Protein AF-A0A2S2C3V7-F1 (afdb_monomer_lite)

Foldseek 3Di:
DDDPDPDDDPVPPPQQDPVRDGPDPPDPDPPPDPVPVDDDDDDDDCPVVVVVVVVVVVVVVVVVVVVVVVVVVVVD

pLDDT: mean 75.75, std 19.04, range [36.22, 98.81]

Radius of gyration: 33.68 Å; chains: 1; bounding box: 44×37×89 Å

Secondary structure (DSSP, 8-state):
-----SSPPGGG-TT--TTS---BTBPPS----STT--PPPPPPPSHHHHHHHHHHHHHHHHHHHHHHHHHHHHH-

Organism: NCBI:txid1990687

InterPro domains:
  IPR045512 Protein of unknown function DUF6480 [PF20088] (1-74)

Sequence (76 aa):
MSTQNPGPDPDDAPALEEGGGVPAGDTPPDAGQTSGLSHPQPMPGRSLPVLTFVLVGLLILGIAAFFVARVFALFD

Structure (mmCIF, N/CA/C/O backbone):
data_AF-A0A2S2C3V7-F1
#
_entry.id   AF-A0A2S2C3V7-F1
#
loop_
_atom_site.group_PDB
_atom_site.id
_atom_site.type_symbol
_atom_site.label_atom_id
_atom_site.label_alt_id
_atom_site.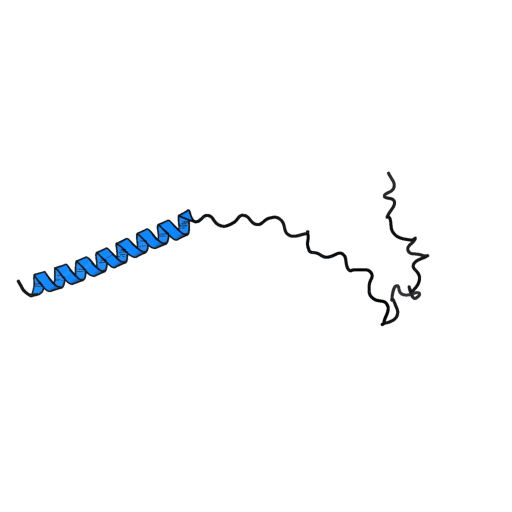label_comp_id
_atom_site.label_asym_id
_atom_site.label_entity_id
_atom_site.label_seq_id
_atom_site.pdbx_PDB_ins_code
_atom_site.Cartn_x
_atom_site.Cartn_y
_atom_site.Cartn_z
_atom_site.occupancy
_atom_site.B_iso_or_equiv
_atom_site.auth_seq_id
_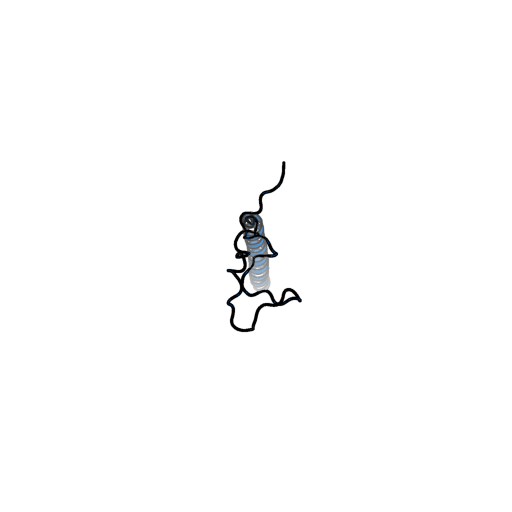atom_site.auth_comp_id
_atom_site.auth_asym_id
_atom_site.auth_atom_id
_atom_site.pdbx_PDB_model_num
ATOM 1 N N . MET A 1 1 ? -22.135 7.035 53.292 1.00 36.22 1 MET A N 1
ATOM 2 C CA . MET A 1 1 ? -22.955 6.259 52.339 1.00 36.22 1 MET A CA 1
ATOM 3 C C . MET A 1 1 ? -22.395 4.853 52.328 1.00 36.22 1 MET A C 1
ATOM 5 O O . MET A 1 1 ? -21.281 4.684 51.857 1.00 36.22 1 MET A O 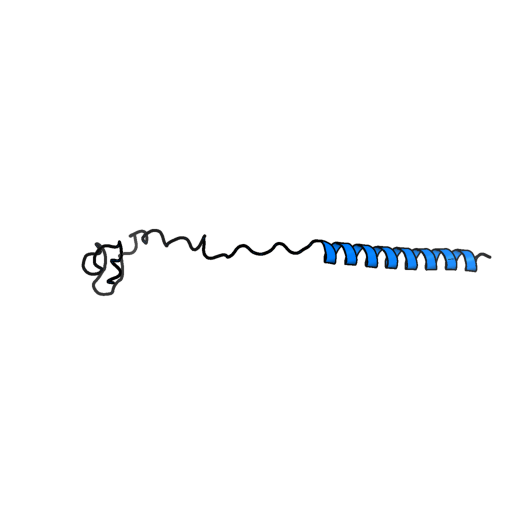1
ATOM 9 N N . SER A 1 2 ? -23.091 3.890 52.933 1.00 44.16 2 SER A N 1
ATOM 10 C CA . SER A 1 2 ? -22.662 2.489 52.907 1.00 44.16 2 SER A CA 1
ATOM 11 C C . SER A 1 2 ? -23.108 1.874 51.586 1.00 44.16 2 SER A C 1
ATOM 13 O O . SER A 1 2 ? -24.293 1.898 51.259 1.00 44.16 2 SER A O 1
ATOM 15 N N . THR A 1 3 ? -22.149 1.387 50.806 1.00 48.81 3 THR A N 1
ATOM 16 C CA . THR A 1 3 ? -22.363 0.602 49.590 1.00 48.81 3 THR A CA 1
ATOM 17 C C . THR A 1 3 ? -23.020 -0.717 49.976 1.00 48.81 3 THR A C 1
ATOM 19 O O . THR A 1 3 ? -22.343 -1.644 50.415 1.00 48.81 3 THR A O 1
ATOM 22 N N . GLN A 1 4 ? -24.344 -0.787 49.874 1.00 55.25 4 GLN A N 1
ATOM 23 C CA . GLN A 1 4 ? -25.073 -2.031 50.077 1.00 55.25 4 GLN A CA 1
ATOM 24 C C . GLN A 1 4 ? -24.813 -2.905 48.844 1.00 55.25 4 GLN A C 1
ATOM 26 O O . GLN A 1 4 ? -25.347 -2.653 47.764 1.00 55.25 4 GLN A O 1
ATOM 31 N N . ASN A 1 5 ? -23.877 -3.844 48.985 1.00 54.34 5 ASN A N 1
ATOM 32 C CA . ASN A 1 5 ? -23.577 -4.851 47.976 1.00 54.34 5 ASN A CA 1
ATOM 33 C C . ASN A 1 5 ? -24.848 -5.704 47.771 1.00 54.34 5 ASN A C 1
ATOM 35 O O . ASN A 1 5 ? -25.373 -6.189 48.769 1.00 54.34 5 ASN A O 1
ATOM 39 N N . PRO A 1 6 ? -25.375 -5.889 46.546 1.00 59.66 6 PRO A N 1
ATOM 40 C CA . PRO A 1 6 ? -26.612 -6.651 46.322 1.00 59.66 6 PRO A CA 1
ATOM 41 C C . PRO A 1 6 ? -26.489 -8.168 46.550 1.00 59.66 6 PRO A C 1
ATOM 43 O O . PRO A 1 6 ? -27.447 -8.895 46.302 1.00 59.66 6 PRO A O 1
ATOM 46 N N . GLY A 1 7 ? -25.309 -8.655 46.939 1.00 56.34 7 GLY A N 1
ATOM 47 C CA . GLY A 1 7 ? -25.065 -10.067 47.218 1.00 56.34 7 GLY A CA 1
ATOM 48 C C . GLY A 1 7 ? -25.530 -10.486 48.618 1.00 56.34 7 GLY A C 1
ATOM 49 O O . GLY A 1 7 ? -25.680 -9.624 49.487 1.00 56.34 7 GLY A O 1
ATOM 50 N N . PRO A 1 8 ? -25.755 -11.793 48.849 1.00 58.31 8 PRO A N 1
ATOM 51 C CA . PRO A 1 8 ? -25.931 -12.325 50.200 1.00 58.31 8 PRO A CA 1
ATOM 52 C C . PRO A 1 8 ? -24.720 -11.964 51.074 1.00 58.31 8 PRO A C 1
ATOM 54 O O . PRO A 1 8 ? -23.625 -11.736 50.549 1.00 58.31 8 PRO A O 1
ATOM 57 N N . ASP A 1 9 ? -24.923 -11.889 52.392 1.00 58.56 9 ASP A N 1
ATOM 58 C CA . ASP A 1 9 ? -23.831 -11.703 53.352 1.00 58.56 9 ASP A CA 1
ATOM 59 C C . ASP A 1 9 ? -22.754 -12.773 53.065 1.00 58.56 9 ASP A C 1
ATOM 61 O O . ASP A 1 9 ? -23.124 -13.934 52.867 1.00 58.56 9 ASP A O 1
ATOM 65 N N . PRO A 1 10 ? -21.452 -12.442 52.936 1.00 57.34 10 PRO A N 1
ATOM 66 C CA . PRO A 1 10 ? -20.402 -13.434 52.674 1.00 57.34 10 PRO A CA 1
ATOM 67 C C . PRO A 1 10 ? -20.401 -14.600 53.670 1.00 57.34 10 PRO A C 1
ATOM 69 O O . PRO A 1 10 ? -20.014 -15.706 53.298 1.00 57.34 10 PRO A O 1
ATOM 72 N N . ASP A 1 11 ? -20.882 -14.362 54.891 1.00 60.69 11 ASP A N 1
ATOM 73 C CA . ASP A 1 11 ? -21.043 -15.374 55.937 1.00 60.69 11 ASP A CA 1
ATOM 74 C C . ASP A 1 11 ? -22.256 -16.307 55.701 1.00 60.69 11 ASP A C 1
ATOM 76 O O . ASP A 1 11 ? -22.322 -17.394 56.272 1.00 60.69 11 ASP A O 1
ATOM 80 N N . ASP A 1 12 ? -23.190 -15.916 54.828 1.00 55.94 12 ASP A N 1
ATOM 81 C CA . ASP A 1 12 ? -24.430 -16.629 54.487 1.00 55.94 12 ASP A CA 1
ATOM 82 C C . ASP A 1 12 ? -24.408 -17.239 53.071 1.00 55.94 12 ASP A C 1
ATOM 84 O O . ASP A 1 12 ? -25.439 -17.709 52.581 1.00 55.94 12 ASP A O 1
ATOM 88 N N . ALA A 1 13 ? -23.266 -17.238 52.374 1.00 55.62 13 ALA A N 1
ATOM 89 C CA . ALA A 1 13 ? -23.161 -17.842 51.048 1.00 55.62 13 ALA A CA 1
ATOM 90 C C . ALA A 1 13 ? -23.249 -19.383 51.153 1.00 55.62 13 ALA A C 1
ATOM 92 O O . ALA A 1 13 ? -22.311 -20.024 51.642 1.00 55.62 13 ALA A O 1
ATOM 93 N N . PRO A 1 14 ? -24.349 -20.018 50.695 1.00 56.88 14 PRO A N 1
ATOM 94 C CA . PRO A 1 14 ? -24.455 -21.465 50.755 1.00 56.88 14 PRO A CA 1
ATOM 95 C C . PRO A 1 14 ? -23.413 -22.067 49.806 1.00 56.88 14 PRO A C 1
ATOM 97 O O . PRO A 1 14 ? -23.351 -21.677 48.642 1.00 56.88 14 PRO A O 1
ATOM 100 N N . ALA A 1 15 ? -22.635 -23.020 50.329 1.00 55.19 15 ALA A N 1
ATOM 101 C CA . ALA A 1 15 ? -21.544 -23.766 49.683 1.00 55.19 15 ALA A CA 1
ATOM 102 C C . ALA A 1 15 ? -20.100 -23.259 49.876 1.00 55.19 15 ALA A C 1
ATOM 104 O O . ALA A 1 15 ? -19.192 -23.848 49.292 1.00 55.19 15 ALA A O 1
ATOM 105 N N . LEU A 1 16 ? -19.842 -22.259 50.728 1.00 57.56 16 LEU A N 1
ATOM 106 C CA . LEU A 1 16 ? -18.465 -21.922 51.110 1.00 57.56 16 LEU A CA 1
ATOM 107 C C . LEU A 1 16 ? -17.959 -22.837 52.235 1.00 57.56 16 LEU A C 1
ATOM 109 O O . LEU A 1 16 ? -18.477 -22.837 53.350 1.00 57.56 16 LEU A O 1
ATOM 113 N N . GLU A 1 17 ? -16.925 -23.618 51.942 1.00 60.81 17 GLU A N 1
ATOM 114 C CA . GLU A 1 17 ? -16.114 -24.288 52.957 1.00 60.81 17 GLU A CA 1
ATOM 115 C C . GLU A 1 17 ? -15.379 -23.232 53.803 1.00 60.81 17 GLU A C 1
ATOM 117 O O . GLU A 1 17 ? -15.127 -22.119 53.338 1.00 60.81 17 GLU A O 1
ATOM 122 N N . GLU A 1 18 ? -14.943 -23.581 55.019 1.00 60.59 18 GLU A N 1
ATOM 123 C CA . GLU A 1 18 ? -14.246 -22.678 55.964 1.00 60.59 18 GLU A CA 1
ATOM 124 C C . GLU A 1 18 ? -12.903 -22.100 55.429 1.00 60.59 18 GLU A C 1
ATOM 126 O O . GLU A 1 18 ? -12.222 -21.332 56.101 1.00 60.59 18 GLU A O 1
ATOM 131 N N . GLY A 1 19 ? -12.530 -22.424 54.183 1.00 60.59 19 GLY A N 1
ATOM 132 C CA . GLY A 1 19 ? -11.417 -21.843 53.424 1.00 60.59 19 GLY A CA 1
ATOM 133 C C . GLY A 1 19 ? -11.814 -20.969 52.222 1.00 60.59 19 GLY A C 1
ATOM 134 O O . GLY A 1 19 ? -10.937 -20.619 51.432 1.00 60.59 19 GLY A O 1
ATOM 135 N N . GLY A 1 20 ? -13.097 -20.640 52.034 1.00 61.25 20 GLY A N 1
ATOM 136 C CA . GLY A 1 20 ? -13.587 -19.865 50.882 1.00 61.25 20 GLY A CA 1
ATOM 137 C C . GLY A 1 20 ? -13.606 -20.643 49.558 1.00 61.25 20 GLY A C 1
ATOM 138 O O . GLY A 1 20 ? -13.726 -20.045 48.489 1.00 61.25 20 GLY A O 1
ATOM 139 N N . GLY A 1 21 ? -13.454 -21.968 49.625 1.00 58.38 21 GLY A N 1
ATOM 140 C CA . GLY A 1 21 ? -13.607 -22.879 48.494 1.00 58.38 21 GLY A CA 1
ATOM 141 C C . GLY A 1 21 ? -15.057 -23.327 48.337 1.00 58.38 21 GLY A C 1
ATOM 142 O O . GLY A 1 21 ? -15.794 -23.393 49.316 1.00 58.38 21 GLY A O 1
ATOM 143 N N . VAL A 1 22 ? -15.452 -23.644 47.106 1.00 60.38 22 VAL A N 1
ATOM 144 C CA . VAL A 1 22 ? -16.710 -24.340 46.803 1.00 60.38 22 VAL A CA 1
ATOM 145 C C . VAL A 1 22 ? -16.389 -25.768 46.344 1.00 60.38 22 VAL A C 1
ATOM 147 O O . VAL A 1 22 ? -15.368 -25.961 45.668 1.00 60.38 22 VAL A O 1
ATOM 150 N N . PRO A 1 23 ? -17.220 -26.774 46.665 1.00 61.78 23 PRO A N 1
ATOM 151 C CA . PRO A 1 23 ? -17.061 -28.127 46.147 1.00 61.78 23 PRO A CA 1
ATOM 152 C C . PRO A 1 23 ? -16.998 -28.141 44.614 1.00 61.78 23 PRO A C 1
ATOM 154 O O . PRO A 1 23 ? -17.757 -27.458 43.926 1.00 61.78 23 PRO A O 1
ATOM 157 N N . ALA A 1 24 ? -16.102 -28.957 44.053 1.00 60.88 24 ALA A N 1
ATOM 158 C CA . ALA A 1 24 ? -15.990 -29.124 42.607 1.00 60.88 24 ALA A CA 1
ATOM 159 C C . ALA A 1 24 ? -17.304 -29.691 42.031 1.00 60.88 24 ALA A C 1
ATOM 161 O O . ALA A 1 24 ? -17.606 -30.871 42.205 1.00 60.88 24 ALA A O 1
ATOM 162 N N . GLY A 1 25 ? -18.086 -28.848 41.355 1.00 61.41 25 GLY A N 1
ATOM 163 C CA . GLY A 1 25 ? -19.425 -29.189 40.862 1.00 61.41 25 GLY A CA 1
ATOM 164 C C . GLY A 1 25 ? -20.449 -28.072 41.059 1.00 61.41 25 GLY A C 1
ATOM 165 O O . GLY A 1 25 ? -21.408 -28.007 40.290 1.00 61.41 25 GLY A O 1
ATOM 166 N N . ASP A 1 26 ? -20.212 -27.149 41.995 1.00 59.44 26 ASP A N 1
ATOM 167 C CA . ASP A 1 26 ? -20.911 -25.868 41.985 1.00 59.44 26 ASP A CA 1
ATOM 168 C C . ASP A 1 26 ? -20.435 -25.083 40.770 1.00 59.44 26 ASP A C 1
ATOM 170 O O . ASP A 1 26 ? -19.247 -24.801 40.596 1.00 59.44 26 ASP A O 1
ATOM 174 N N . THR A 1 27 ? -21.365 -24.789 39.864 1.00 60.50 27 THR A N 1
ATOM 175 C CA . THR A 1 27 ? -21.065 -23.886 38.756 1.00 60.50 27 THR A CA 1
ATOM 176 C C . THR A 1 27 ? -20.722 -22.547 39.402 1.00 60.50 27 THR A C 1
ATOM 178 O O . THR A 1 27 ? -21.560 -22.039 40.152 1.00 60.50 27 THR A O 1
ATOM 181 N N . PRO A 1 28 ? -19.521 -21.979 39.177 1.00 62.09 28 PRO A N 1
ATOM 182 C CA . PRO A 1 28 ? -19.220 -20.637 39.653 1.00 62.09 28 PRO A CA 1
ATOM 183 C C . PRO A 1 28 ? -20.383 -19.708 39.274 1.00 62.09 28 PRO A C 1
ATOM 185 O O . PRO A 1 28 ? -20.890 -19.847 38.153 1.00 62.09 28 PRO A O 1
ATOM 188 N N . PRO A 1 29 ? -20.844 -18.802 40.162 1.00 63.16 29 PRO A N 1
ATOM 189 C CA . PRO A 1 29 ? -21.848 -17.819 39.776 1.00 63.16 29 PRO A CA 1
ATOM 190 C C . PRO A 1 29 ? -21.333 -17.119 38.526 1.00 63.16 29 PRO A C 1
ATOM 192 O O . PRO A 1 29 ? -20.148 -16.785 38.480 1.00 63.16 29 PRO A O 1
ATOM 195 N N . ASP A 1 30 ? -22.208 -16.998 37.523 1.00 54.84 30 ASP A N 1
ATOM 196 C CA . ASP A 1 30 ? -21.926 -16.509 36.171 1.00 54.84 30 ASP A CA 1
ATOM 197 C C . ASP A 1 30 ? -20.811 -15.462 36.234 1.00 54.84 30 ASP A C 1
ATOM 199 O O . ASP A 1 30 ? -21.023 -14.355 36.739 1.00 54.84 30 ASP A O 1
ATOM 203 N N . ALA A 1 31 ? -19.581 -15.861 35.882 1.00 56.94 31 ALA A N 1
ATOM 204 C CA . ALA A 1 31 ? -18.421 -15.001 36.043 1.00 56.94 31 ALA A CA 1
ATOM 205 C C . ALA A 1 31 ? -18.696 -13.792 35.164 1.00 56.94 31 ALA A C 1
ATOM 207 O O . ALA A 1 31 ? -18.668 -13.926 33.939 1.00 56.94 31 ALA A O 1
ATOM 208 N N . GLY A 1 32 ? -19.060 -12.671 35.805 1.00 55.97 32 GLY A N 1
ATOM 209 C CA . GLY A 1 32 ? -19.580 -11.480 35.154 1.00 55.97 32 GLY A CA 1
ATOM 210 C C . GLY A 1 32 ? -18.770 -11.225 33.901 1.00 55.97 32 GLY A C 1
ATOM 211 O O . GLY A 1 32 ? -17.574 -10.941 33.983 1.00 55.97 32 GLY A O 1
ATOM 212 N N . GLN A 1 33 ? -19.407 -11.470 32.756 1.00 56.69 33 GLN A N 1
ATOM 213 C CA . GLN A 1 33 ? -18.765 -11.445 31.455 1.00 56.69 33 GLN A CA 1
ATOM 214 C C . GLN A 1 33 ? -17.891 -10.192 31.365 1.00 56.69 33 GLN A C 1
ATOM 216 O O . GLN A 1 33 ? -18.366 -9.075 31.553 1.00 56.69 33 GLN A O 1
ATOM 221 N N . THR A 1 34 ? -16.618 -10.349 31.014 1.00 62.59 34 THR A N 1
ATOM 222 C CA . THR A 1 34 ? -15.751 -9.205 30.687 1.00 62.59 34 THR A CA 1
ATOM 223 C C . THR A 1 34 ? -16.139 -8.542 29.356 1.00 62.59 34 THR A C 1
ATOM 225 O O . THR A 1 34 ? -15.530 -7.547 28.954 1.00 62.59 34 THR A O 1
ATOM 228 N N . SER A 1 35 ? -17.180 -9.058 28.685 1.00 59.09 35 SER A N 1
ATOM 229 C CA . SER A 1 35 ? -17.866 -8.429 27.558 1.00 59.09 35 SER A CA 1
ATOM 230 C C . SER A 1 35 ? -18.505 -7.113 28.011 1.00 59.09 35 SER A C 1
ATOM 232 O O . SER A 1 35 ? -19.646 -7.062 28.458 1.00 59.09 35 SER A O 1
ATOM 234 N N . GLY A 1 36 ? -17.720 -6.040 27.940 1.00 55.44 36 GLY A N 1
ATOM 235 C CA . GLY A 1 36 ? -18.114 -4.700 28.378 1.00 55.44 36 GLY A CA 1
ATOM 236 C C . GLY A 1 36 ? -16.945 -3.820 28.824 1.00 55.44 36 GLY A C 1
ATOM 237 O O . GLY A 1 36 ? -17.087 -2.603 28.861 1.00 55.44 36 GLY A O 1
ATOM 238 N N . LEU A 1 37 ? -15.770 -4.401 29.104 1.00 61.84 37 LEU A N 1
ATOM 239 C CA . LEU A 1 37 ? -14.566 -3.633 29.468 1.00 61.84 37 LEU A CA 1
ATOM 240 C C . LEU A 1 37 ? -13.815 -3.060 28.252 1.00 61.84 37 LEU A C 1
ATOM 242 O O . LEU A 1 37 ? -12.891 -2.257 28.397 1.00 61.84 37 LEU A O 1
ATOM 246 N N . SER A 1 38 ? -14.187 -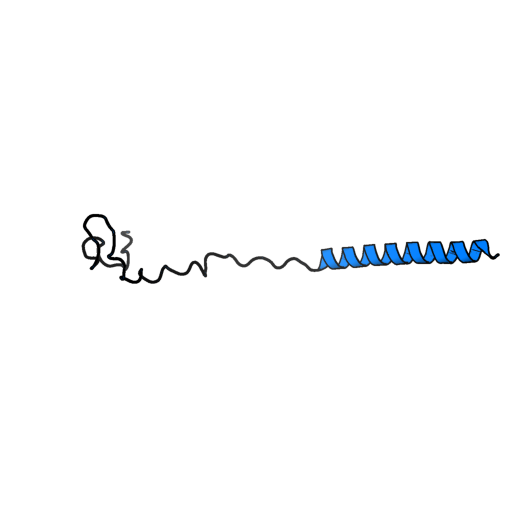3.468 27.039 1.00 71.06 38 SER A N 1
ATOM 247 C CA . SER A 1 38 ? -13.592 -2.961 25.805 1.00 71.06 38 SER A CA 1
ATOM 248 C C . SER A 1 38 ? -14.185 -1.593 25.460 1.00 71.06 38 SER A C 1
ATOM 250 O O . SER A 1 38 ? -15.354 -1.487 25.100 1.00 71.06 38 SER A O 1
ATOM 252 N N . HIS A 1 39 ? -13.375 -0.534 25.531 1.00 72.44 39 HIS A N 1
ATOM 253 C CA . HIS A 1 39 ? -13.760 0.768 24.981 1.00 72.44 39 HIS A CA 1
ATOM 254 C C . HIS A 1 39 ? -13.879 0.673 23.450 1.00 72.44 39 HIS A C 1
ATOM 256 O O . HIS A 1 39 ? -13.025 0.019 22.834 1.00 72.44 39 HIS A O 1
ATOM 262 N N . PRO A 1 40 ? -14.871 1.342 22.820 1.00 77.88 40 PRO A N 1
ATOM 263 C CA . PRO A 1 40 ? -14.971 1.423 21.367 1.00 77.88 40 PRO A CA 1
ATOM 264 C C . PRO A 1 40 ? -13.629 1.840 20.760 1.00 77.88 40 PRO A C 1
ATOM 266 O O . PRO A 1 40 ? -13.122 2.927 21.037 1.00 77.88 40 PRO A O 1
ATOM 269 N N . GLN A 1 41 ? -13.030 0.957 19.960 1.00 80.56 41 GLN A N 1
ATOM 270 C CA . GLN A 1 41 ? -11.782 1.269 19.273 1.00 80.56 41 GLN A CA 1
ATOM 271 C C . GLN A 1 41 ? -12.098 2.159 18.067 1.00 80.56 41 GLN A C 1
ATOM 273 O O . GLN A 1 41 ? -12.969 1.802 17.266 1.00 80.56 41 GLN A O 1
ATOM 278 N N . PRO A 1 42 ? -11.413 3.303 17.899 1.00 84.06 42 PRO A N 1
ATOM 279 C CA . PRO A 1 42 ? -11.568 4.094 16.693 1.00 84.06 42 PRO A CA 1
ATOM 280 C C . PRO A 1 42 ? -11.109 3.262 15.494 1.00 84.06 42 PRO A C 1
ATOM 282 O O . PRO A 1 42 ? -10.005 2.716 15.480 1.00 84.06 42 PRO A O 1
ATOM 285 N N . MET A 1 43 ? -11.961 3.162 14.475 1.00 86.25 43 MET A N 1
ATOM 286 C CA . MET A 1 43 ? -11.566 2.535 13.219 1.00 86.25 43 MET A CA 1
ATOM 287 C C . MET A 1 43 ? -10.452 3.369 12.570 1.00 86.25 43 MET A C 1
ATOM 289 O O . MET A 1 43 ? -10.612 4.587 12.438 1.00 86.25 43 MET A O 1
ATOM 293 N N . PRO A 1 44 ? -9.344 2.748 12.130 1.00 85.19 44 PRO A N 1
ATOM 294 C CA . PRO A 1 44 ? -8.305 3.456 11.401 1.00 85.19 44 PRO A CA 1
ATOM 295 C C . PRO A 1 44 ? -8.881 4.153 10.165 1.00 85.19 44 PRO A C 1
ATOM 297 O O . PRO A 1 44 ? -9.638 3.565 9.388 1.00 85.19 44 PRO A O 1
ATOM 300 N N . GLY A 1 45 ? -8.510 5.418 9.972 1.00 89.88 45 GLY A N 1
ATOM 301 C CA . GLY A 1 45 ? -8.896 6.173 8.785 1.00 89.88 45 GLY A CA 1
ATOM 302 C C . GLY A 1 45 ? -8.341 5.541 7.504 1.00 89.88 45 GLY A C 1
ATOM 303 O O . GLY A 1 45 ? -7.234 5.006 7.479 1.00 89.88 45 GLY A O 1
ATOM 304 N N . ARG A 1 46 ? -9.097 5.637 6.404 1.00 92.19 46 ARG A N 1
ATOM 305 C CA . ARG A 1 46 ? -8.700 5.081 5.094 1.00 92.19 46 ARG A CA 1
ATOM 306 C C . ARG A 1 46 ? -7.740 5.973 4.298 1.00 92.19 46 ARG A C 1
ATOM 308 O O . ARG A 1 46 ? -7.208 5.526 3.289 1.00 92.19 46 ARG A O 1
ATOM 315 N N . SER A 1 47 ? -7.507 7.212 4.732 1.00 92.94 47 SER A N 1
ATOM 316 C CA . SER A 1 47 ? -6.717 8.203 3.988 1.00 92.94 47 SER A CA 1
ATOM 317 C C . SER A 1 47 ? -5.259 7.785 3.797 1.00 92.94 47 SER A C 1
ATOM 319 O O . SER A 1 47 ? -4.752 7.861 2.681 1.00 92.94 47 SER A O 1
ATOM 321 N N . LEU A 1 48 ? -4.604 7.299 4.855 1.00 93.12 48 LEU A N 1
ATOM 322 C CA . LEU A 1 48 ? -3.212 6.848 4.798 1.00 93.12 48 LEU A CA 1
ATOM 323 C C . LEU A 1 48 ? -3.024 5.638 3.865 1.00 93.12 48 LEU A C 1
ATOM 325 O O . LEU A 1 48 ? -2.198 5.738 2.961 1.00 93.12 48 LEU A O 1
ATOM 329 N N . PRO A 1 49 ? -3.798 4.537 3.985 1.00 95.31 49 PRO A N 1
ATOM 330 C CA . PRO A 1 49 ? -3.727 3.431 3.030 1.00 95.31 49 PRO A CA 1
ATOM 331 C C . PRO A 1 49 ? -3.923 3.869 1.576 1.00 95.31 49 PRO A C 1
ATOM 333 O O . PRO A 1 49 ? -3.149 3.476 0.706 1.00 95.31 49 PRO A O 1
ATOM 336 N N . VAL A 1 50 ? -4.929 4.710 1.310 1.00 97.69 50 VAL A N 1
ATOM 337 C CA . VAL A 1 50 ? -5.227 5.196 -0.045 1.00 97.69 50 VAL A CA 1
ATOM 338 C C . VAL A 1 50 ? -4.064 6.015 -0.601 1.00 97.69 50 VAL A C 1
ATOM 340 O O . VAL A 1 50 ? -3.644 5.774 -1.731 1.00 97.69 50 VAL A O 1
ATOM 343 N N . LEU A 1 51 ? -3.501 6.931 0.192 1.00 97.88 51 LEU A N 1
ATOM 344 C CA . LEU A 1 51 ? -2.337 7.720 -0.212 1.00 97.88 51 LEU A CA 1
ATOM 345 C C . LEU A 1 51 ? -1.143 6.820 -0.555 1.00 97.88 51 LEU A C 1
ATOM 347 O O . LEU A 1 51 ? -0.507 7.015 -1.591 1.00 97.88 51 LEU A O 1
ATOM 351 N N . THR A 1 52 ? -0.872 5.808 0.271 1.00 97.88 52 THR A N 1
ATOM 352 C CA . THR A 1 52 ? 0.201 4.839 0.023 1.00 97.88 52 THR A CA 1
ATOM 353 C C . THR A 1 52 ? -0.006 4.106 -1.300 1.00 97.88 52 THR A C 1
ATOM 355 O O . THR A 1 52 ? 0.928 4.017 -2.096 1.00 97.88 52 THR A O 1
ATOM 358 N N . PHE A 1 53 ? -1.222 3.632 -1.587 1.00 98.38 53 PHE A N 1
ATOM 359 C CA . PHE A 1 53 ? -1.513 2.964 -2.859 1.00 98.38 53 PHE A CA 1
ATOM 360 C C . PHE A 1 53 ? -1.340 3.888 -4.067 1.00 98.38 53 PHE A C 1
ATOM 362 O O . PHE A 1 53 ? -0.799 3.454 -5.082 1.00 98.38 53 PHE A O 1
ATOM 369 N N . VAL A 1 54 ? -1.741 5.157 -3.959 1.00 98.50 54 VAL A N 1
ATOM 370 C CA . VAL A 1 54 ? -1.544 6.145 -5.032 1.00 98.50 54 VAL A CA 1
ATOM 371 C C . VAL A 1 54 ? -0.055 6.370 -5.299 1.00 98.50 54 VAL A C 1
ATOM 373 O O . VAL A 1 54 ? 0.371 6.319 -6.452 1.00 98.50 54 VAL A O 1
ATOM 376 N N . LEU A 1 55 ? 0.752 6.567 -4.252 1.00 98.62 55 LEU A N 1
ATOM 377 C CA . LEU A 1 55 ? 2.197 6.781 -4.385 1.00 98.62 55 LEU A CA 1
ATOM 378 C C . LEU A 1 55 ? 2.906 5.568 -4.995 1.00 98.62 55 LEU A C 1
ATOM 380 O O . LEU A 1 55 ? 3.710 5.720 -5.915 1.00 98.62 55 LEU A O 1
ATOM 384 N N . VAL A 1 56 ? 2.578 4.363 -4.523 1.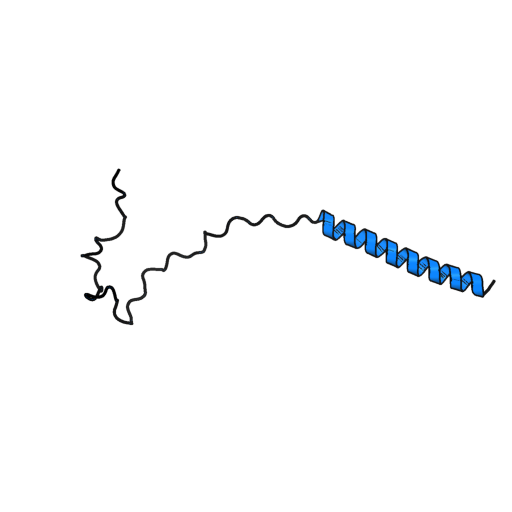00 98.69 56 VAL A N 1
ATOM 385 C CA . VAL A 1 56 ? 3.126 3.114 -5.071 1.00 98.69 56 VAL A CA 1
ATOM 386 C C . VAL A 1 56 ? 2.703 2.929 -6.529 1.00 98.69 56 VAL A C 1
ATOM 388 O O . VAL A 1 56 ? 3.535 2.585 -7.366 1.00 98.69 56 VAL A O 1
ATOM 391 N N . GLY A 1 57 ? 1.441 3.212 -6.862 1.00 98.69 57 G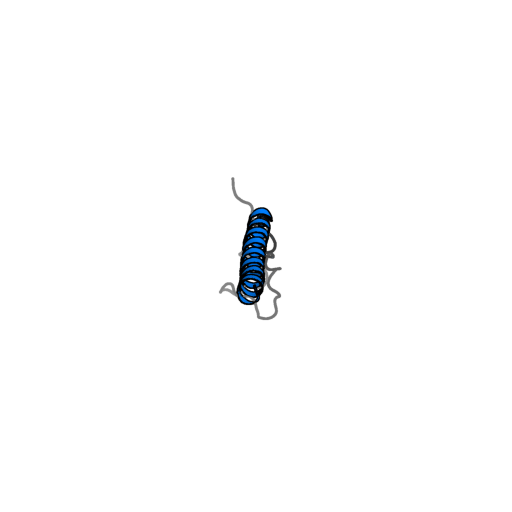LY A N 1
ATOM 392 C CA . GLY A 1 57 ? 0.939 3.144 -8.234 1.00 98.69 57 GLY A CA 1
ATOM 393 C C . GLY A 1 57 ? 1.681 4.089 -9.181 1.00 98.69 57 GLY A C 1
ATOM 394 O O . GLY A 1 57 ? 2.103 3.670 -10.258 1.00 98.69 57 GLY A O 1
ATOM 395 N N . LEU A 1 58 ? 1.911 5.336 -8.760 1.00 98.75 58 LEU A N 1
ATOM 396 C CA . LEU A 1 58 ? 2.688 6.312 -9.532 1.00 98.75 58 LEU A CA 1
ATOM 397 C C . LEU A 1 58 ? 4.142 5.874 -9.721 1.00 98.75 58 LEU A C 1
ATOM 399 O O . LEU A 1 58 ? 4.677 6.006 -10.821 1.00 98.75 58 LEU A O 1
ATOM 403 N N . LEU A 1 59 ? 4.771 5.325 -8.680 1.00 98.75 59 LEU A N 1
ATOM 404 C CA . LEU A 1 59 ? 6.137 4.811 -8.762 1.00 98.75 59 LEU A CA 1
ATOM 405 C C . LEU A 1 59 ? 6.243 3.666 -9.777 1.00 98.75 59 LEU A C 1
ATOM 407 O O . LEU A 1 59 ? 7.115 3.697 -10.644 1.00 98.75 59 LEU A O 1
ATOM 411 N N . ILE A 1 60 ? 5.343 2.681 -9.701 1.00 98.81 60 ILE A N 1
ATOM 412 C CA . ILE A 1 60 ? 5.307 1.549 -10.638 1.00 98.81 60 ILE A CA 1
ATOM 413 C C . ILE A 1 60 ? 5.102 2.052 -12.067 1.00 98.81 60 ILE A C 1
ATOM 415 O O . ILE A 1 60 ? 5.822 1.632 -12.973 1.00 98.81 60 ILE A O 1
ATOM 419 N N . LEU A 1 61 ? 4.155 2.973 -12.269 1.00 98.75 61 LEU A N 1
ATOM 420 C CA . LEU A 1 61 ? 3.872 3.536 -13.586 1.00 98.75 61 LEU A CA 1
ATOM 421 C C . LEU A 1 61 ? 5.079 4.304 -14.141 1.00 98.75 61 LEU A C 1
ATOM 423 O O . LEU A 1 61 ? 5.413 4.147 -15.313 1.00 98.75 61 LEU A O 1
ATOM 427 N N . GLY A 1 62 ? 5.767 5.079 -13.300 1.00 98.69 62 GLY A N 1
ATOM 428 C CA . GLY A 1 62 ? 6.985 5.798 -13.669 1.00 98.69 62 GLY A CA 1
ATOM 429 C C . GLY A 1 62 ? 8.128 4.860 -14.059 1.00 98.69 62 GLY A C 1
ATOM 430 O O . GLY A 1 62 ? 8.766 5.069 -15.089 1.00 98.69 62 GLY A O 1
ATOM 431 N N . ILE A 1 63 ? 8.352 3.790 -13.291 1.00 98.62 63 ILE A N 1
ATOM 432 C CA . ILE A 1 63 ? 9.361 2.769 -13.611 1.00 98.62 63 ILE A CA 1
ATOM 433 C C . ILE A 1 63 ? 9.014 2.067 -14.930 1.00 98.62 63 ILE A C 1
ATOM 435 O O . ILE A 1 63 ? 9.876 1.925 -15.797 1.00 98.62 63 ILE A O 1
ATOM 439 N N . ALA A 1 64 ? 7.756 1.664 -15.118 1.00 98.56 64 ALA A N 1
ATOM 440 C CA . ALA A 1 64 ? 7.306 1.035 -16.357 1.00 98.56 64 ALA A CA 1
ATOM 441 C C . ALA A 1 64 ? 7.505 1.968 -17.563 1.00 98.56 64 ALA A C 1
ATOM 443 O O . ALA A 1 64 ? 8.081 1.556 -18.570 1.00 98.56 64 ALA A O 1
ATOM 444 N N . ALA A 1 65 ? 7.103 3.236 -17.441 1.00 98.31 65 ALA A N 1
ATOM 445 C CA . ALA A 1 65 ? 7.287 4.243 -18.481 1.00 98.31 65 ALA A CA 1
ATOM 446 C C . ALA A 1 65 ? 8.770 4.468 -18.806 1.00 98.31 65 ALA A C 1
ATOM 448 O O . ALA A 1 65 ? 9.129 4.559 -19.978 1.00 98.31 65 ALA A O 1
ATOM 449 N N . PHE A 1 66 ? 9.639 4.497 -17.791 1.00 98.06 66 PHE A N 1
ATOM 450 C CA . PHE A 1 66 ? 11.084 4.604 -17.974 1.00 98.06 66 PHE A CA 1
ATOM 451 C C . PHE A 1 66 ? 11.643 3.444 -18.803 1.00 98.06 66 PHE A C 1
ATOM 453 O O . PHE A 1 66 ? 12.365 3.679 -19.771 1.00 98.06 66 PHE A O 1
ATOM 460 N N . PHE A 1 67 ? 11.289 2.198 -18.474 1.00 98.00 67 PHE A N 1
ATOM 461 C CA . PHE A 1 67 ? 11.745 1.040 -19.247 1.00 98.00 67 PHE A CA 1
ATOM 462 C C . PHE A 1 67 ? 11.224 1.065 -20.680 1.00 98.00 67 PHE A C 1
ATOM 464 O O . PHE A 1 67 ? 11.999 0.827 -21.603 1.00 98.00 67 PHE A O 1
ATOM 471 N N . VAL A 1 68 ? 9.948 1.399 -20.876 1.00 97.50 68 VAL A N 1
ATOM 472 C CA . VAL A 1 68 ? 9.355 1.545 -22.211 1.00 97.50 68 VAL A CA 1
ATOM 473 C C . VAL A 1 68 ? 10.112 2.599 -23.022 1.00 97.50 68 VAL A C 1
ATOM 475 O O . VAL A 1 68 ? 10.551 2.314 -24.134 1.00 97.50 68 VAL A O 1
ATOM 478 N N . ALA A 1 69 ? 10.345 3.782 -22.450 1.00 97.44 69 ALA A N 1
ATOM 479 C CA . ALA A 1 69 ? 11.113 4.844 -23.094 1.00 97.44 69 ALA A CA 1
ATOM 480 C C . ALA A 1 69 ? 12.545 4.401 -23.423 1.00 97.44 69 ALA A C 1
ATOM 482 O O . ALA A 1 69 ? 13.033 4.670 -24.519 1.00 97.44 69 ALA A O 1
ATOM 483 N N . ARG A 1 70 ? 13.210 3.675 -22.514 1.00 97.56 70 ARG A N 1
ATOM 484 C CA . ARG A 1 70 ? 14.555 3.141 -22.758 1.00 97.56 70 ARG A CA 1
ATOM 485 C C . ARG A 1 70 ? 14.538 2.152 -23.928 1.00 97.56 70 ARG A C 1
ATOM 487 O O . ARG A 1 70 ? 15.420 2.195 -24.777 1.00 97.56 70 ARG A O 1
ATOM 494 N N . VAL A 1 71 ? 13.568 1.246 -23.970 1.00 96.75 71 VAL A N 1
ATOM 495 C CA . VAL A 1 71 ? 13.446 0.272 -25.059 1.00 96.75 71 VAL A CA 1
ATOM 496 C C . VAL A 1 71 ? 13.309 0.993 -26.399 1.00 96.75 71 VAL A C 1
ATOM 498 O O . VAL A 1 71 ? 14.070 0.690 -27.310 1.00 96.75 71 VAL A O 1
ATOM 501 N N . PHE A 1 72 ? 12.430 1.992 -26.497 1.00 96.75 72 PHE A N 1
ATOM 502 C CA . PHE A 1 72 ? 12.310 2.804 -27.711 1.00 96.75 72 PHE A CA 1
ATOM 503 C C . PHE A 1 72 ? 13.617 3.519 -28.073 1.00 96.75 72 PHE A C 1
ATOM 505 O O . PHE A 1 72 ? 14.070 3.394 -29.202 1.00 96.75 72 PHE A O 1
ATOM 512 N N . ALA A 1 73 ? 14.274 4.170 -27.110 1.00 93.75 73 ALA A N 1
ATOM 513 C CA . ALA A 1 73 ? 15.548 4.860 -27.327 1.00 93.75 73 ALA A CA 1
ATOM 514 C C . ALA A 1 73 ? 16.735 3.933 -27.662 1.00 93.75 73 ALA A C 1
ATOM 516 O O . ALA A 1 73 ? 17.812 4.418 -27.979 1.00 93.75 73 ALA A O 1
ATOM 517 N N . LEU A 1 74 ? 16.591 2.612 -27.512 1.00 93.88 74 LEU A N 1
ATOM 518 C CA . LEU A 1 74 ? 17.605 1.643 -27.935 1.00 93.88 74 LEU A CA 1
ATOM 519 C C . LEU A 1 74 ? 17.446 1.243 -29.408 1.00 93.88 74 LEU A C 1
ATOM 521 O O . LEU A 1 74 ? 18.413 0.790 -30.015 1.00 93.88 74 LEU A O 1
ATOM 525 N N . PHE A 1 75 ? 16.220 1.313 -29.929 1.00 89.94 75 PHE A N 1
ATOM 526 C CA . PHE A 1 75 ? 15.866 0.867 -31.277 1.00 89.94 75 PHE A CA 1
ATOM 527 C C . PHE A 1 75 ? 15.802 2.003 -32.308 1.00 89.94 75 PHE A C 1
ATOM 529 O O . PHE A 1 75 ? 15.685 1.706 -33.496 1.00 89.94 75 PHE A O 1
ATOM 536 N N . ASP A 1 76 ? 15.860 3.255 -31.852 1.00 75.62 76 ASP A N 1
ATOM 537 C CA . ASP A 1 76 ? 16.099 4.465 -32.651 1.00 75.62 76 ASP A CA 1
ATOM 538 C C . ASP A 1 76 ? 17.612 4.738 -32.737 1.00 75.62 76 ASP A C 1
ATOM 540 O O . ASP A 1 76 ? 18.132 4.912 -33.862 1.00 75.62 76 ASP A O 1
#